Protein AF-A0A6V6XYS3-F1 (afdb_monomer)

Radius of gyration: 36.62 Å; Cα contacts (8 Å, |Δi|>4): 12; chains: 1; bounding box: 88×36×92 Å

Organism: NCBI:txid2582829

Sequence (109 aa):
MKKHKQVHRLPIQTARFMILFVGLVCVLITFRSYRMTAIRRKELQANREKIEQRAEEIKRTGEDIRRSDDLEFAEEVAREDLGMVKPREVLYIDKSKDREGDRNKEDVK

Mean predicted aligned error: 15.34 Å

Secondary structure (DSSP, 8-state):
-----------HHHHHHHHHHHHHHHHHHHHHHHHHHHHHHHHHHHHHHHHHHHHHHHHHHHHHHHHTTSHHHHHHHHHHHH----TT------HHHHHHHHHHHHTT-

Foldseek 3Di:
DDDDDDDPPDPVVVVVVVVVVVVVVVVVVVVVVVVVVVVVVVVVVVVVVVVVVVVVVVVVVVVLVVCVPPPVSVVVCCCVVVVDDDVPDDDDDDPVVVVVVVVVVVVPD

Solvent-accessible surface area (backbone atoms only — not comparable to full-atom values): 6620 Å² total; per-residue (Å²): 134,85,82,82,78,84,74,83,76,72,58,69,68,60,54,52,52,50,54,52,50,52,50,51,52,54,50,53,52,49,52,54,50,50,54,50,50,54,51,52,51,52,52,50,50,56,50,48,53,52,50,51,53,49,52,50,51,51,50,52,53,52,50,51,60,68,37,57,85,35,69,68,49,50,51,49,50,38,33,72,78,67,67,52,73,59,96,93,60,81,89,85,75,70,70,75,62,57,60,61,64,53,59,69,60,65,79,76,116

Structure (mmCIF, N/CA/C/O backbone):
data_AF-A0A6V6XYS3-F1
#
_entry.id   AF-A0A6V6XYS3-F1
#
loop_
_atom_site.group_PDB
_atom_site.id
_atom_site.type_symbol
_atom_site.label_atom_id
_atom_site.label_alt_id
_atom_site.label_comp_id
_atom_site.label_asym_id
_atom_site.label_entity_id
_atom_site.label_seq_id
_atom_site.pdbx_PDB_ins_code
_atom_site.Cartn_x
_atom_site.Cartn_y
_atom_site.Cartn_z
_atom_site.occupancy
_atom_site.B_iso_or_equiv
_atom_site.auth_seq_id
_atom_site.auth_comp_id
_atom_site.auth_asym_id
_atom_site.auth_atom_id
_atom_site.pdbx_PDB_model_num
ATOM 1 N N . MET A 1 1 ? 53.260 -27.264 -58.023 1.00 45.88 1 MET A N 1
ATOM 2 C CA . MET A 1 1 ? 52.244 -26.339 -58.582 1.00 45.88 1 MET A CA 1
ATOM 3 C C . MET A 1 1 ? 51.417 -25.775 -57.427 1.00 45.88 1 MET A C 1
ATOM 5 O O . MET A 1 1 ? 50.983 -26.543 -56.577 1.00 45.88 1 MET A O 1
ATOM 9 N N . LYS A 1 2 ? 51.344 -24.442 -57.296 1.00 40.91 2 LYS A N 1
ATOM 10 C CA . LYS A 1 2 ? 50.912 -23.721 -56.081 1.00 40.91 2 LYS A CA 1
ATOM 11 C C . LYS A 1 2 ? 49.388 -23.793 -55.888 1.00 40.91 2 LYS A C 1
ATOM 13 O O . LYS A 1 2 ? 48.639 -23.423 -56.785 1.00 40.91 2 LYS A O 1
ATOM 18 N N . LYS A 1 3 ? 48.937 -24.235 -54.709 1.00 51.25 3 LYS A N 1
ATOM 19 C CA . LYS A 1 3 ? 47.520 -24.236 -54.312 1.00 51.25 3 LYS A CA 1
ATOM 20 C C . LYS A 1 3 ? 47.096 -22.801 -53.975 1.00 51.25 3 LYS A C 1
ATOM 22 O O . LYS A 1 3 ? 47.543 -22.250 -52.971 1.00 51.25 3 LYS A O 1
ATOM 27 N N . HIS A 1 4 ? 46.260 -22.190 -54.811 1.00 46.22 4 HIS A N 1
ATOM 28 C CA . HIS A 1 4 ? 45.674 -20.879 -54.527 1.00 46.22 4 HIS A CA 1
ATOM 29 C C . HIS A 1 4 ? 44.659 -21.007 -53.384 1.00 46.22 4 HIS A C 1
ATOM 31 O O . HIS A 1 4 ? 43.588 -21.588 -53.540 1.00 46.22 4 HIS A O 1
ATOM 37 N N . LYS A 1 5 ? 45.018 -20.475 -52.214 1.00 55.00 5 LYS A N 1
ATOM 38 C CA . LYS A 1 5 ? 44.137 -20.364 -51.050 1.00 55.00 5 LYS A CA 1
ATOM 39 C C . LYS A 1 5 ? 43.135 -19.243 -51.340 1.00 55.00 5 LYS A C 1
ATOM 41 O O . LYS A 1 5 ? 43.510 -18.0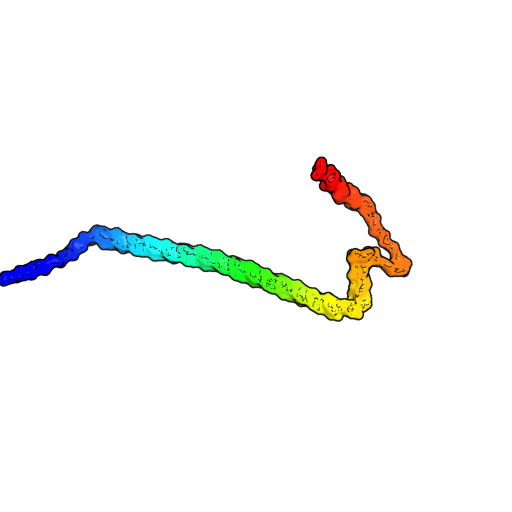72 -51.358 1.00 55.00 5 LYS A O 1
ATOM 46 N N . GLN A 1 6 ? 41.888 -19.598 -51.641 1.00 55.69 6 GLN A N 1
ATOM 47 C CA . GLN A 1 6 ? 40.827 -18.619 -51.868 1.00 55.69 6 GLN A CA 1
ATOM 48 C C . GLN A 1 6 ? 40.494 -17.932 -50.541 1.00 55.69 6 GLN A C 1
ATOM 50 O O . GLN A 1 6 ? 39.889 -18.521 -49.649 1.00 55.69 6 GLN A O 1
ATOM 55 N N . VAL A 1 7 ? 40.937 -16.688 -50.389 1.00 58.81 7 VAL A N 1
ATOM 56 C CA . VAL A 1 7 ? 40.513 -15.830 -49.283 1.00 58.81 7 VAL A CA 1
ATOM 57 C C . VAL A 1 7 ? 39.147 -15.282 -49.679 1.00 58.81 7 VAL A C 1
ATOM 59 O O . VAL A 1 7 ? 39.064 -14.443 -50.576 1.00 58.81 7 VAL A O 1
ATOM 62 N N . HIS A 1 8 ? 38.075 -15.789 -49.064 1.00 56.50 8 HIS A N 1
ATOM 63 C CA . HIS A 1 8 ? 36.729 -15.244 -49.242 1.00 56.50 8 HIS A CA 1
ATOM 64 C C . HIS A 1 8 ? 36.750 -13.767 -48.824 1.00 56.50 8 HIS A C 1
ATOM 66 O O . HIS A 1 8 ? 36.773 -13.439 -47.638 1.00 56.50 8 HIS A O 1
ATOM 72 N N . ARG A 1 9 ? 36.788 -12.858 -49.803 1.00 57.38 9 ARG A N 1
ATOM 73 C CA . ARG A 1 9 ? 36.612 -11.427 -49.562 1.00 57.38 9 ARG A CA 1
ATOM 74 C C . ARG A 1 9 ? 35.135 -11.221 -49.261 1.00 57.38 9 ARG A C 1
ATOM 76 O O . ARG A 1 9 ? 34.318 -11.204 -50.175 1.00 57.38 9 ARG A O 1
ATOM 83 N N . LEU A 1 10 ? 34.787 -11.148 -47.978 1.00 59.72 10 LEU A N 1
ATOM 84 C CA . LEU A 1 10 ? 33.437 -10.782 -47.561 1.00 59.72 10 LEU A CA 1
ATOM 85 C C . LEU A 1 10 ? 33.104 -9.423 -48.198 1.00 59.72 10 LEU A C 1
ATOM 87 O O . LEU A 1 10 ? 33.881 -8.476 -48.027 1.00 59.72 10 LEU A O 1
ATOM 91 N N . PRO A 1 11 ? 32.011 -9.307 -48.971 1.00 65.12 11 PRO A N 1
ATOM 92 C CA . PRO A 1 11 ? 31.653 -8.036 -49.572 1.00 65.12 11 PRO A CA 1
ATOM 93 C C . PRO A 1 11 ? 31.362 -7.046 -48.442 1.00 65.12 11 PRO A C 1
ATOM 95 O O . PRO A 1 11 ? 30.519 -7.290 -47.586 1.00 65.12 11 PRO A O 1
ATOM 98 N N . ILE A 1 12 ? 32.061 -5.909 -48.431 1.00 64.75 12 ILE A N 1
ATOM 99 C CA . ILE A 1 12 ? 31.976 -4.871 -47.382 1.00 64.75 12 ILE A CA 1
ATOM 100 C C . ILE A 1 12 ? 30.517 -4.439 -47.111 1.00 64.75 12 ILE A C 1
ATOM 102 O O . ILE A 1 12 ? 30.175 -4.004 -46.012 1.00 64.75 12 ILE A O 1
ATOM 106 N N . GLN A 1 13 ? 29.632 -4.606 -48.097 1.00 66.69 13 GLN A N 1
ATOM 107 C CA . GLN A 1 13 ? 28.196 -4.372 -47.971 1.00 66.69 13 GLN A CA 1
ATOM 108 C C . GLN A 1 13 ? 27.508 -5.325 -46.977 1.00 66.69 13 GLN A C 1
ATOM 110 O O . GLN A 1 13 ? 26.742 -4.850 -46.143 1.00 66.69 13 GLN A O 1
ATOM 115 N N . THR A 1 14 ? 27.806 -6.631 -46.979 1.00 74.56 14 THR A N 1
ATOM 116 C CA . THR A 1 14 ? 27.207 -7.570 -46.009 1.00 74.56 14 THR A CA 1
ATOM 117 C C . THR A 1 14 ? 27.750 -7.347 -44.601 1.00 74.56 14 THR A C 1
ATOM 119 O O . THR A 1 14 ? 27.000 -7.473 -43.637 1.00 74.56 14 THR A O 1
ATOM 122 N N . ALA A 1 15 ? 29.007 -6.910 -44.467 1.00 78.00 15 ALA A N 1
ATOM 123 C CA . ALA A 1 15 ? 29.585 -6.523 -43.180 1.00 78.00 15 ALA A CA 1
ATOM 124 C C . ALA A 1 15 ? 28.870 -5.309 -42.551 1.00 78.00 15 ALA A C 1
ATOM 126 O O . ALA A 1 15 ? 28.628 -5.299 -41.346 1.00 78.00 15 ALA A O 1
ATOM 127 N N . ARG A 1 16 ? 28.459 -4.313 -43.354 1.00 81.88 16 ARG A N 1
ATOM 128 C CA . ARG A 1 16 ? 27.674 -3.156 -42.875 1.00 81.88 16 ARG A CA 1
ATOM 129 C C . ARG A 1 16 ? 26.297 -3.557 -42.345 1.00 81.88 16 ARG A C 1
ATOM 131 O O . ARG A 1 16 ? 25.909 -3.101 -41.272 1.00 81.88 16 ARG A O 1
ATOM 138 N N . PHE A 1 17 ? 25.586 -4.433 -43.055 1.00 86.38 17 PHE A N 1
ATOM 139 C CA . PHE A 1 17 ? 24.301 -4.956 -42.581 1.00 86.38 17 PHE A CA 1
ATOM 140 C C . PHE A 1 17 ? 24.451 -5.808 -41.319 1.00 86.38 17 PHE A C 1
ATOM 142 O O . PHE A 1 17 ? 23.615 -5.716 -40.427 1.00 86.38 17 PHE A O 1
ATOM 149 N N . MET A 1 18 ? 25.538 -6.575 -41.201 1.00 87.12 18 MET A N 1
ATOM 150 C CA . MET A 1 18 ? 25.824 -7.373 -40.006 1.00 87.12 18 MET A CA 1
ATOM 151 C C . MET A 1 18 ? 26.046 -6.478 -38.774 1.00 87.12 18 MET A C 1
ATOM 153 O O . MET A 1 18 ? 25.451 -6.715 -37.727 1.00 87.12 18 MET A O 1
ATOM 157 N N . ILE A 1 19 ? 26.803 -5.383 -38.914 1.00 87.31 19 ILE A N 1
ATOM 158 C CA . ILE A 1 19 ? 27.014 -4.406 -37.829 1.00 87.31 19 ILE A CA 1
ATOM 159 C C . ILE A 1 19 ? 25.697 -3.728 -37.422 1.00 87.31 19 ILE A C 1
ATOM 161 O O . ILE A 1 19 ? 25.410 -3.614 -36.230 1.00 87.31 19 ILE A O 1
ATOM 165 N N . LEU A 1 20 ? 24.870 -3.317 -38.390 1.00 88.31 20 LEU A N 1
ATOM 166 C CA . LEU A 1 20 ? 23.551 -2.734 -38.110 1.00 88.31 20 LEU A CA 1
ATOM 167 C C . LEU A 1 20 ? 22.618 -3.728 -37.412 1.00 88.31 20 LEU A C 1
ATOM 169 O O . LEU A 1 20 ? 21.917 -3.356 -36.473 1.00 88.31 20 LEU A O 1
ATOM 173 N N . PHE A 1 21 ? 22.637 -4.994 -37.829 1.00 90.62 21 PHE A N 1
ATOM 174 C CA . PHE A 1 21 ? 21.840 -6.050 -37.215 1.00 90.62 21 PHE A CA 1
ATOM 175 C C . PHE A 1 21 ? 22.268 -6.316 -35.767 1.00 90.62 21 PHE A C 1
ATOM 177 O O . PHE A 1 21 ? 21.422 -6.383 -34.879 1.00 90.62 21 PHE A O 1
ATOM 184 N N . VAL A 1 22 ? 23.574 -6.382 -35.496 1.00 91.94 22 VAL A N 1
ATOM 185 C CA . VAL A 1 22 ? 24.100 -6.526 -34.128 1.00 91.94 22 VAL A CA 1
ATOM 186 C C . VAL A 1 22 ? 23.714 -5.323 -33.263 1.00 91.94 22 VAL A C 1
ATOM 188 O O . VAL A 1 22 ? 23.260 -5.504 -32.135 1.00 91.94 22 VAL A O 1
ATOM 191 N N . GLY A 1 23 ? 23.815 -4.102 -33.798 1.00 91.00 23 GLY A N 1
ATOM 192 C CA . GLY A 1 23 ? 23.360 -2.891 -33.110 1.00 91.00 23 GLY A CA 1
ATOM 193 C C . GLY A 1 23 ? 21.869 -2.938 -32.762 1.00 91.00 23 GLY A C 1
ATOM 194 O O . GLY A 1 23 ? 21.496 -2.683 -31.617 1.00 91.00 23 GLY A O 1
ATOM 195 N N . LEU A 1 24 ? 21.023 -3.344 -33.713 1.00 91.12 24 LEU A N 1
ATOM 196 C CA . LEU A 1 24 ? 19.582 -3.512 -33.507 1.00 91.12 24 LEU A CA 1
ATOM 197 C C . LEU A 1 24 ? 19.286 -4.530 -32.395 1.00 91.12 24 LEU A C 1
ATOM 199 O O . LEU A 1 24 ? 18.493 -4.255 -31.497 1.00 91.12 24 LEU A O 1
ATOM 203 N N . VAL A 1 25 ? 19.952 -5.687 -32.418 1.00 91.94 25 VAL A N 1
ATOM 204 C CA . VAL A 1 25 ? 19.785 -6.735 -31.400 1.00 91.94 25 VAL A CA 1
ATOM 205 C C . VAL A 1 25 ? 20.199 -6.226 -30.014 1.00 91.94 25 VAL A C 1
ATOM 207 O O . VAL A 1 25 ? 19.457 -6.416 -29.050 1.00 91.94 25 VAL A O 1
ATOM 210 N N . CYS A 1 26 ? 21.321 -5.511 -29.903 1.00 89.12 26 CYS A N 1
ATOM 211 C CA . CYS A 1 26 ? 21.758 -4.908 -28.640 1.00 89.12 26 CYS A CA 1
ATOM 212 C C . CYS A 1 26 ? 20.749 -3.884 -28.092 1.00 89.12 26 CYS A C 1
ATOM 214 O O . CYS A 1 26 ? 20.471 -3.874 -26.887 1.00 89.12 26 CYS A O 1
ATOM 216 N N . VAL A 1 27 ? 20.159 -3.055 -28.959 1.00 89.50 27 VAL A N 1
ATOM 217 C CA . VAL A 1 27 ? 19.119 -2.084 -28.573 1.00 89.50 27 VAL A CA 1
ATOM 218 C C . VAL A 1 27 ? 17.852 -2.793 -28.089 1.00 89.50 27 VAL A C 1
ATOM 220 O O . VAL A 1 27 ? 17.287 -2.425 -27.060 1.00 89.50 27 VAL A O 1
ATOM 223 N N . LEU A 1 28 ? 17.421 -3.857 -28.768 1.00 87.44 28 LEU A N 1
ATOM 224 C CA . LEU A 1 28 ? 16.248 -4.634 -28.356 1.00 87.44 28 LEU A CA 1
ATOM 225 C C . LEU A 1 28 ? 16.452 -5.321 -26.992 1.00 87.44 28 LEU A C 1
ATOM 227 O O . LEU A 1 28 ? 15.548 -5.302 -26.151 1.00 87.44 28 LEU A O 1
ATOM 231 N N . ILE A 1 29 ? 17.639 -5.881 -26.736 1.00 87.75 29 ILE A N 1
ATOM 232 C CA . ILE A 1 29 ? 17.975 -6.535 -25.458 1.00 87.75 29 ILE A CA 1
ATOM 233 C C . ILE A 1 29 ? 18.006 -5.521 -24.308 1.00 87.75 29 ILE A C 1
ATOM 235 O O . ILE A 1 29 ? 17.442 -5.774 -23.235 1.00 87.75 29 ILE A O 1
ATOM 239 N N . THR A 1 30 ? 18.634 -4.363 -24.521 1.00 83.00 30 THR A N 1
ATOM 240 C CA . THR A 1 30 ? 18.699 -3.301 -23.507 1.00 83.00 30 THR A CA 1
ATOM 241 C C . THR A 1 30 ? 17.320 -2.719 -23.225 1.00 83.00 30 THR A C 1
ATOM 243 O O . THR A 1 30 ? 16.945 -2.606 -22.059 1.00 83.00 30 THR A O 1
ATOM 246 N N . PHE A 1 31 ? 16.510 -2.460 -24.254 1.00 84.19 31 PHE A N 1
ATOM 247 C CA . PHE A 1 31 ? 15.142 -1.968 -24.087 1.00 84.19 31 PHE A CA 1
ATOM 248 C C . PHE A 1 31 ? 14.256 -2.944 -23.299 1.00 84.19 31 PHE A C 1
ATOM 250 O O . PHE A 1 31 ? 13.538 -2.543 -22.377 1.00 84.19 31 PHE A O 1
ATOM 257 N N . ARG A 1 32 ? 14.346 -4.246 -23.605 1.00 80.19 32 ARG A N 1
ATOM 258 C CA . ARG A 1 32 ? 13.610 -5.294 -22.883 1.00 80.19 32 ARG A CA 1
ATOM 259 C C . ARG A 1 32 ? 14.039 -5.374 -21.414 1.00 80.19 32 ARG A C 1
ATOM 261 O O . ARG A 1 32 ? 13.182 -5.441 -20.532 1.00 80.19 32 ARG A O 1
ATOM 268 N N . SER A 1 33 ? 15.341 -5.295 -21.145 1.00 78.50 33 SER A N 1
ATOM 269 C CA . SER A 1 33 ? 15.893 -5.286 -19.781 1.00 78.50 33 SER A CA 1
ATOM 270 C C . SER A 1 33 ? 15.469 -4.048 -18.984 1.00 78.50 33 SER A C 1
ATOM 272 O O . SER A 1 33 ? 15.141 -4.151 -17.800 1.00 78.50 33 SER A O 1
ATOM 274 N N . TYR A 1 34 ? 15.404 -2.883 -19.634 1.00 79.19 34 TYR A N 1
ATOM 275 C CA . TYR A 1 34 ? 14.986 -1.632 -19.000 1.00 79.19 34 TYR A CA 1
ATOM 276 C C . TY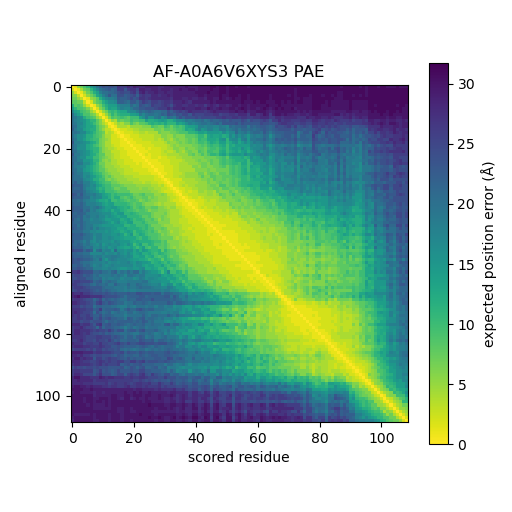R A 1 34 ? 13.517 -1.674 -18.571 1.00 79.19 34 TYR A C 1
ATOM 278 O O . TYR A 1 34 ? 13.197 -1.376 -17.418 1.00 79.19 34 TYR A O 1
ATOM 286 N N . ARG A 1 35 ? 12.621 -2.126 -19.464 1.00 76.12 35 ARG A N 1
ATOM 287 C CA . ARG A 1 35 ? 11.196 -2.304 -19.138 1.00 76.12 35 ARG A CA 1
ATOM 288 C C . ARG A 1 35 ? 10.991 -3.302 -18.001 1.00 76.12 35 ARG A C 1
ATOM 290 O O . ARG A 1 35 ? 10.228 -3.017 -17.082 1.00 76.12 35 ARG A O 1
ATOM 297 N N . MET A 1 36 ? 11.706 -4.427 -18.025 1.00 77.56 36 MET A N 1
ATOM 298 C CA . MET A 1 36 ? 11.617 -5.434 -16.964 1.00 77.56 36 MET A CA 1
ATOM 299 C C . MET A 1 36 ? 12.068 -4.876 -15.609 1.00 77.56 36 MET A C 1
ATOM 301 O O . MET A 1 36 ? 11.427 -5.115 -14.589 1.00 77.56 36 MET A O 1
ATOM 305 N N . THR A 1 37 ? 13.147 -4.091 -15.590 1.00 75.69 37 THR A N 1
ATOM 306 C CA . THR A 1 37 ? 13.665 -3.477 -14.360 1.00 75.69 37 THR A CA 1
ATOM 307 C C . THR A 1 37 ? 12.695 -2.439 -13.800 1.00 75.69 37 THR A C 1
ATOM 309 O O . THR A 1 37 ? 12.483 -2.391 -12.591 1.00 75.69 37 THR A O 1
ATOM 312 N N . ALA A 1 38 ? 12.065 -1.635 -14.660 1.00 80.12 38 ALA A N 1
ATOM 313 C CA . ALA A 1 38 ? 11.073 -0.651 -14.237 1.00 80.12 38 ALA A CA 1
ATOM 314 C C . ALA A 1 38 ? 9.831 -1.307 -13.611 1.00 80.12 38 ALA A C 1
ATOM 316 O O . ALA A 1 38 ? 9.365 -0.852 -12.568 1.00 80.12 38 ALA A O 1
ATOM 317 N N . ILE A 1 39 ? 9.333 -2.398 -14.205 1.00 80.50 39 ILE A N 1
ATOM 318 C CA . ILE A 1 39 ? 8.203 -3.165 -13.659 1.00 80.50 39 ILE A CA 1
ATOM 319 C C . ILE A 1 39 ? 8.583 -3.777 -12.308 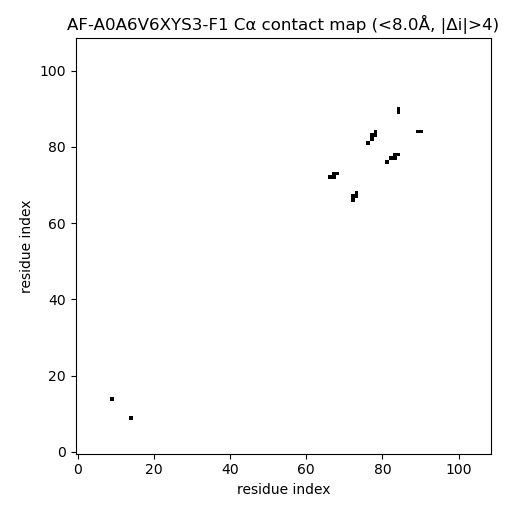1.00 80.50 39 ILE A C 1
ATOM 321 O O . ILE A 1 39 ? 7.887 -3.553 -11.323 1.00 80.50 39 ILE A O 1
ATOM 325 N N . ARG A 1 40 ? 9.746 -4.438 -12.227 1.00 77.44 40 ARG A N 1
ATOM 326 C CA . ARG A 1 40 ? 10.238 -5.025 -10.972 1.00 77.44 40 ARG A CA 1
ATOM 327 C C . ARG A 1 40 ? 10.409 -3.992 -9.864 1.00 77.44 40 ARG A C 1
ATOM 329 O O . ARG A 1 40 ? 10.124 -4.298 -8.716 1.00 77.44 40 ARG A O 1
ATOM 336 N N . ARG A 1 41 ? 10.857 -2.771 -10.175 1.00 79.56 41 ARG A N 1
ATOM 337 C CA . ARG A 1 41 ? 10.973 -1.693 -9.177 1.00 79.56 41 ARG A CA 1
ATOM 338 C C . ARG A 1 41 ? 9.613 -1.268 -8.630 1.00 79.56 41 ARG A C 1
ATOM 340 O O . ARG A 1 41 ? 9.498 -1.100 -7.421 1.00 79.56 41 ARG A O 1
ATOM 347 N N . LYS A 1 42 ? 8.600 -1.139 -9.494 1.00 82.81 42 LYS A N 1
ATOM 348 C CA . LYS A 1 42 ? 7.226 -0.824 -9.073 1.00 82.81 42 LYS A CA 1
ATOM 349 C C . LYS A 1 42 ? 6.632 -1.936 -8.214 1.00 82.81 42 LYS A C 1
ATOM 351 O O . LYS A 1 42 ? 6.067 -1.652 -7.168 1.00 82.81 42 LYS A O 1
ATOM 356 N N . GLU A 1 43 ? 6.810 -3.192 -8.617 1.00 84.00 43 GLU A N 1
ATOM 357 C CA . GLU A 1 43 ? 6.381 -4.345 -7.818 1.00 84.00 43 GLU A CA 1
ATOM 358 C C . GLU A 1 43 ? 7.090 -4.383 -6.463 1.00 84.00 43 GLU A C 1
ATOM 360 O O . GLU A 1 43 ? 6.451 -4.623 -5.446 1.00 84.00 43 GLU A O 1
ATOM 365 N N . LEU A 1 44 ? 8.394 -4.097 -6.425 1.00 86.38 44 LEU A N 1
ATOM 366 C CA . LEU A 1 44 ? 9.163 -4.088 -5.184 1.00 86.38 44 LEU A CA 1
ATOM 367 C C . LEU A 1 44 ? 8.712 -2.971 -4.235 1.00 86.38 44 LEU A C 1
ATOM 369 O O . LEU A 1 44 ? 8.647 -3.200 -3.031 1.00 86.38 44 LEU A O 1
ATOM 373 N N . GLN A 1 45 ? 8.393 -1.786 -4.762 1.00 87.25 45 GLN A N 1
ATOM 374 C CA . GLN A 1 45 ? 7.829 -0.682 -3.978 1.00 87.25 45 GLN A CA 1
ATOM 375 C C . GLN A 1 45 ? 6.443 -1.034 -3.441 1.00 87.25 45 GLN A C 1
ATOM 377 O O . GLN A 1 45 ? 6.245 -0.991 -2.233 1.00 87.25 45 GLN A O 1
ATOM 382 N N . ALA A 1 46 ? 5.535 -1.500 -4.301 1.00 88.94 46 ALA A N 1
ATOM 383 C CA . ALA A 1 46 ? 4.198 -1.913 -3.879 1.00 88.94 46 ALA A CA 1
ATOM 384 C C . ALA A 1 46 ? 4.242 -3.047 -2.842 1.00 88.94 46 ALA A C 1
ATOM 386 O O . ALA A 1 46 ? 3.423 -3.102 -1.929 1.00 88.94 46 ALA A O 1
ATOM 387 N N . ASN A 1 47 ? 5.199 -3.972 -2.960 1.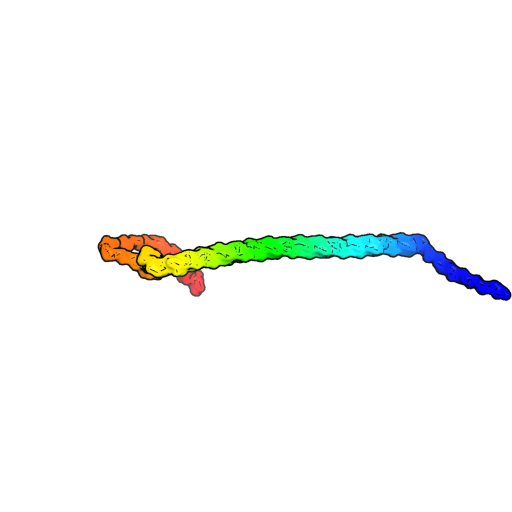00 87.94 47 ASN A N 1
ATOM 388 C CA . ASN A 1 47 ? 5.355 -5.044 -1.984 1.00 87.94 47 ASN A CA 1
ATOM 389 C C . ASN A 1 47 ? 5.930 -4.530 -0.656 1.00 87.94 47 ASN A C 1
ATOM 391 O O . ASN A 1 47 ? 5.517 -4.996 0.398 1.00 87.94 47 ASN A O 1
ATOM 395 N N . ARG A 1 48 ? 6.839 -3.546 -0.686 1.00 88.12 48 ARG A N 1
ATOM 396 C CA . ARG A 1 48 ? 7.327 -2.878 0.531 1.00 88.12 48 ARG A CA 1
ATOM 397 C C . ARG A 1 48 ? 6.210 -2.140 1.259 1.00 88.12 48 ARG A C 1
ATOM 399 O O . ARG A 1 48 ? 6.071 -2.348 2.455 1.00 88.12 48 ARG A O 1
ATOM 406 N N . GLU A 1 49 ? 5.395 -1.372 0.542 1.00 91.81 49 GLU A N 1
ATOM 407 C CA . GLU A 1 49 ? 4.233 -0.681 1.116 1.00 91.81 49 GLU A CA 1
ATOM 408 C C . GLU A 1 49 ? 3.262 -1.676 1.765 1.00 91.81 49 GLU A C 1
ATOM 410 O O . GLU A 1 49 ? 2.833 -1.483 2.896 1.00 91.81 49 GLU A O 1
ATOM 415 N N . LYS A 1 50 ? 2.982 -2.805 1.100 1.00 90.38 50 LYS A N 1
ATOM 416 C CA . LYS A 1 50 ? 2.151 -3.874 1.678 1.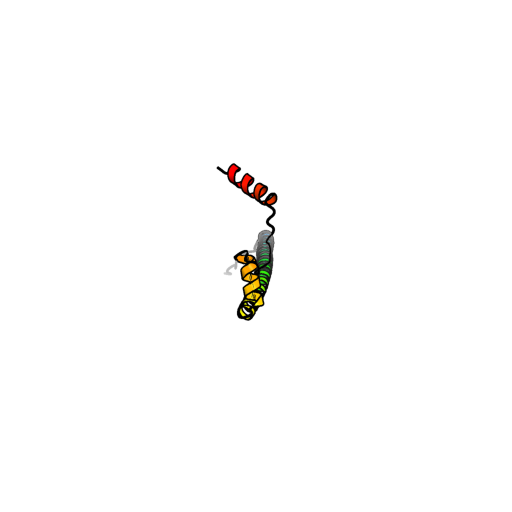00 90.38 50 LYS A CA 1
ATOM 417 C C . LYS A 1 50 ? 2.761 -4.496 2.932 1.00 90.38 50 LYS A C 1
ATOM 419 O O . LYS A 1 50 ? 2.021 -4.868 3.838 1.00 90.38 50 LYS A O 1
ATOM 424 N N . ILE A 1 51 ? 4.081 -4.673 2.972 1.00 91.00 51 ILE A N 1
ATOM 425 C CA . ILE A 1 51 ? 4.775 -5.198 4.156 1.00 91.00 51 ILE A CA 1
ATOM 426 C C . ILE A 1 51 ? 4.678 -4.195 5.306 1.00 91.00 51 ILE A C 1
ATOM 428 O O . ILE A 1 51 ? 4.417 -4.606 6.429 1.00 91.00 51 ILE A O 1
ATOM 432 N N . GLU A 1 52 ? 4.853 -2.906 5.027 1.00 92.25 52 GLU A N 1
ATOM 433 C CA . GLU A 1 52 ? 4.754 -1.838 6.023 1.00 92.25 52 GLU A CA 1
ATOM 434 C C . GLU A 1 52 ? 3.337 -1.731 6.594 1.00 92.25 52 GLU A C 1
ATOM 436 O O . GLU A 1 52 ? 3.172 -1.805 7.808 1.00 92.25 52 GLU A O 1
ATOM 441 N N . GLN A 1 53 ? 2.314 -1.710 5.734 1.00 92.62 53 GLN A N 1
ATOM 442 C CA . GLN A 1 53 ? 0.908 -1.725 6.153 1.00 92.62 53 GLN A CA 1
ATOM 443 C C . GLN A 1 53 ? 0.578 -2.942 7.019 1.00 92.62 53 GLN A C 1
ATOM 445 O O . GLN A 1 53 ? -0.036 -2.813 8.074 1.00 92.62 53 GLN A O 1
ATOM 450 N N . ARG A 1 54 ? 1.024 -4.137 6.611 1.00 89.31 54 ARG A N 1
ATOM 451 C CA . ARG A 1 54 ? 0.817 -5.355 7.407 1.00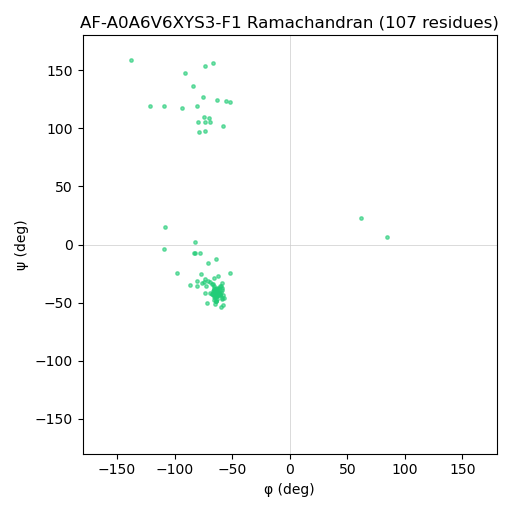 89.31 54 ARG A CA 1
ATOM 452 C C . ARG A 1 54 ? 1.571 -5.311 8.731 1.00 89.31 54 ARG A C 1
ATOM 454 O O . ARG A 1 54 ? 1.063 -5.812 9.725 1.00 89.31 54 ARG A O 1
ATOM 461 N N . ALA A 1 55 ? 2.778 -4.754 8.763 1.00 90.31 55 ALA A N 1
ATOM 462 C CA . ALA A 1 55 ? 3.544 -4.620 9.997 1.00 90.31 55 ALA A CA 1
ATOM 463 C C . ALA A 1 55 ? 2.857 -3.660 10.979 1.00 90.31 55 ALA A C 1
ATOM 465 O O . ALA A 1 55 ? 2.815 -3.939 12.177 1.00 90.31 55 ALA A O 1
ATOM 466 N N . GLU A 1 56 ? 2.285 -2.569 10.474 1.00 92.50 56 GLU A N 1
ATOM 467 C CA . GLU A 1 56 ? 1.487 -1.633 11.262 1.00 92.50 56 GLU A CA 1
ATOM 468 C C . GLU A 1 56 ? 0.206 -2.289 11.794 1.00 92.50 56 GLU A C 1
ATOM 470 O O . GLU A 1 56 ? -0.080 -2.199 12.987 1.00 92.50 56 GLU A O 1
ATOM 475 N N . GLU A 1 57 ? -0.509 -3.039 10.953 1.00 90.69 57 GLU A N 1
ATOM 476 C CA . GLU A 1 57 ? -1.704 -3.794 11.345 1.00 90.69 57 GLU A CA 1
ATOM 477 C C . GLU A 1 57 ? -1.394 -4.846 12.421 1.00 90.69 57 GLU A C 1
ATOM 479 O O . GLU A 1 57 ? -2.116 -4.956 13.413 1.00 90.69 57 GLU A O 1
ATOM 484 N N . ILE A 1 58 ? -0.276 -5.570 12.286 1.00 90.62 58 ILE A N 1
ATOM 485 C CA . ILE A 1 58 ? 0.206 -6.516 13.303 1.00 90.62 58 ILE A CA 1
ATOM 486 C C . ILE A 1 58 ? 0.512 -5.789 14.612 1.00 90.62 58 ILE A C 1
ATOM 488 O O . ILE A 1 58 ? 0.178 -6.295 15.683 1.00 90.62 58 ILE A O 1
ATOM 492 N N . LYS A 1 59 ? 1.150 -4.616 14.546 1.00 91.19 59 LYS A N 1
ATOM 493 C CA . LYS A 1 59 ? 1.482 -3.834 15.738 1.00 91.19 59 LYS A CA 1
ATOM 494 C C . LYS A 1 59 ? 0.216 -3.375 16.459 1.00 91.19 59 LYS 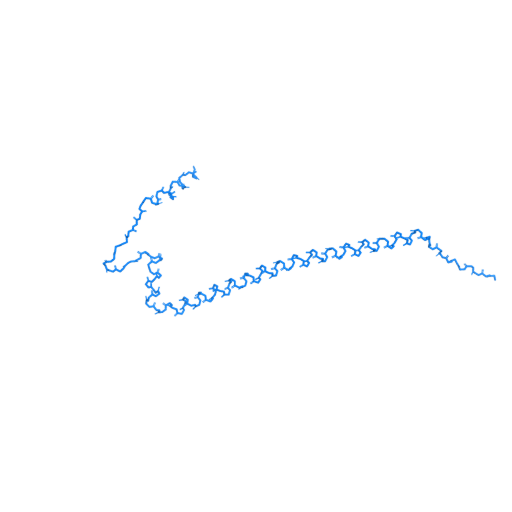A C 1
ATOM 496 O O . LYS A 1 59 ? 0.116 -3.606 17.659 1.00 91.19 59 LYS A O 1
ATOM 501 N N . ARG A 1 60 ? -0.746 -2.802 15.729 1.00 88.50 60 ARG A N 1
ATOM 502 C CA . ARG A 1 60 ? -2.045 -2.380 16.273 1.00 88.50 60 ARG A CA 1
ATOM 503 C C . ARG A 1 60 ? -2.782 -3.557 16.905 1.00 88.50 60 ARG A C 1
ATOM 505 O O . ARG A 1 60 ? -3.119 -3.502 18.077 1.00 88.50 60 ARG A O 1
ATOM 512 N N . THR A 1 61 ? -2.922 -4.657 16.169 1.00 86.38 61 THR A N 1
ATOM 513 C CA . THR A 1 61 ? -3.580 -5.871 16.675 1.00 86.38 61 THR A CA 1
ATOM 514 C C . THR A 1 61 ? -2.873 -6.406 17.926 1.00 86.38 61 THR A C 1
ATOM 516 O O . THR A 1 61 ? -3.514 -6.850 18.872 1.00 86.38 61 THR A O 1
ATOM 519 N N . GLY A 1 62 ? -1.538 -6.355 17.969 1.00 85.69 62 GLY A N 1
ATOM 520 C CA . GLY A 1 62 ? -0.764 -6.748 19.146 1.00 85.69 62 GLY A CA 1
ATOM 521 C C . GLY A 1 62 ? -0.953 -5.817 20.349 1.00 85.69 62 GLY A C 1
ATOM 522 O O . GLY A 1 62 ? -0.917 -6.286 21.484 1.00 85.69 62 GLY A O 1
ATOM 523 N N . GLU A 1 63 ? -1.147 -4.517 20.126 1.00 86.12 63 GLU A N 1
ATOM 524 C CA . GLU A 1 63 ? -1.506 -3.551 21.172 1.00 86.12 63 GLU A CA 1
ATOM 525 C C . GLU A 1 63 ? -2.930 -3.792 21.687 1.00 86.12 63 GLU A C 1
ATOM 527 O O . GLU A 1 63 ? -3.123 -3.829 22.901 1.00 86.12 63 GLU A O 1
ATOM 532 N N . ASP A 1 64 ? -3.880 -4.071 20.795 1.00 82.38 64 ASP A N 1
ATOM 533 C CA . ASP A 1 64 ? -5.261 -4.425 21.141 1.00 82.38 64 ASP A CA 1
ATOM 534 C C . ASP A 1 64 ? -5.310 -5.715 21.979 1.00 82.38 64 ASP A C 1
ATOM 536 O O . ASP A 1 64 ? -5.964 -5.758 23.016 1.00 82.38 64 ASP A O 1
ATOM 540 N N . ILE A 1 65 ? -4.528 -6.742 21.619 1.00 81.69 65 ILE A N 1
ATOM 541 C CA . ILE A 1 65 ? -4.387 -7.970 22.425 1.00 81.69 65 ILE A CA 1
ATOM 542 C C . ILE A 1 65 ? -3.766 -7.676 23.795 1.00 81.69 65 ILE A C 1
ATOM 544 O O . ILE A 1 65 ? -4.142 -8.279 24.788 1.00 81.69 65 ILE A O 1
ATOM 548 N N . ARG A 1 66 ? -2.802 -6.758 23.901 1.00 82.19 66 ARG A N 1
ATOM 549 C CA . ARG A 1 66 ? -2.231 -6.403 25.214 1.00 82.19 66 ARG A CA 1
ATOM 550 C C . ARG A 1 66 ? -3.220 -5.642 26.088 1.00 82.19 66 ARG A C 1
ATOM 552 O O . ARG A 1 66 ? -3.158 -5.765 27.306 1.00 82.19 66 ARG A O 1
ATOM 559 N N . ARG A 1 67 ? -4.095 -4.848 25.470 1.00 84.19 67 ARG A N 1
ATOM 560 C CA . ARG A 1 67 ? -5.187 -4.141 26.140 1.00 84.19 67 ARG A CA 1
ATOM 561 C C . ARG A 1 67 ? -6.414 -5.025 26.353 1.00 84.19 67 ARG A C 1
ATOM 563 O O . ARG A 1 67 ? -7.311 -4.596 27.060 1.00 84.19 67 ARG A O 1
ATOM 570 N N . SER A 1 68 ? -6.466 -6.247 25.817 1.00 76.06 68 SER A N 1
ATOM 571 C CA . SER A 1 68 ? -7.666 -7.089 25.915 1.00 76.06 68 SER A CA 1
ATOM 572 C C . SER A 1 68 ? -8.045 -7.460 27.347 1.00 76.06 68 SER A C 1
ATOM 574 O O . SER A 1 68 ? -9.217 -7.695 27.621 1.00 76.06 68 SER A O 1
ATOM 576 N N . ASP A 1 69 ? -7.064 -7.504 28.249 1.00 78.38 69 ASP A N 1
ATOM 577 C CA . ASP A 1 69 ? -7.280 -7.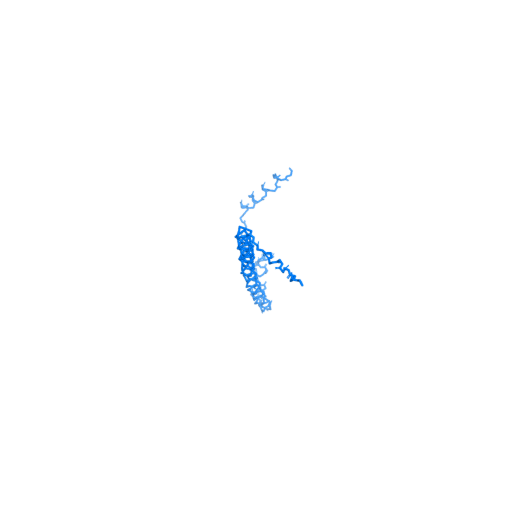771 29.675 1.00 78.38 69 ASP A CA 1
ATOM 578 C C . ASP A 1 69 ? -7.691 -6.509 30.462 1.00 78.38 69 ASP A C 1
ATOM 580 O O . ASP A 1 69 ? -8.027 -6.598 31.645 1.00 78.38 69 ASP A O 1
ATOM 584 N N . ASP A 1 70 ? -7.662 -5.333 29.829 1.00 87.62 70 ASP A N 1
ATOM 585 C CA . ASP A 1 70 ? -8.068 -4.066 30.428 1.00 87.62 70 ASP A CA 1
ATOM 586 C C . ASP A 1 70 ? -9.587 -3.855 30.322 1.00 87.62 70 ASP A C 1
ATOM 588 O O . ASP A 1 70 ? -10.217 -4.087 29.286 1.00 87.62 70 ASP A O 1
ATOM 592 N N . LEU A 1 71 ? -10.190 -3.381 31.414 1.00 84.19 71 LEU A N 1
ATOM 593 C CA . LEU A 1 71 ? -11.641 -3.219 31.525 1.00 84.19 71 LEU A CA 1
ATOM 594 C C . LEU A 1 71 ? -12.163 -2.130 30.575 1.00 84.19 71 LEU A C 1
ATOM 596 O O . LEU A 1 71 ? -13.265 -2.253 30.044 1.00 84.19 71 LEU A O 1
ATOM 600 N N . GLU A 1 72 ? -11.371 -1.078 30.354 1.00 85.38 72 GLU A N 1
ATOM 601 C CA . GLU A 1 72 ? -11.722 0.038 29.471 1.00 85.38 72 GLU A CA 1
ATOM 602 C C . GLU A 1 72 ? -11.815 -0.415 28.008 1.00 85.38 72 GLU A C 1
ATOM 604 O O . GLU A 1 72 ? -12.770 -0.066 27.317 1.00 85.38 72 GLU A O 1
ATOM 609 N N . PHE A 1 73 ? -10.891 -1.271 27.564 1.00 87.12 73 PHE A N 1
ATOM 610 C CA . PHE A 1 73 ? -10.917 -1.848 26.219 1.00 87.12 73 PHE A CA 1
ATOM 611 C C . PHE A 1 73 ? -12.101 -2.804 26.021 1.00 87.12 73 PHE A C 1
ATOM 613 O O . PHE A 1 73 ? -12.786 -2.744 25.002 1.00 87.12 73 PHE A O 1
ATOM 620 N N . ALA A 1 74 ? -12.397 -3.656 27.008 1.00 84.69 74 ALA A N 1
ATOM 621 C CA . ALA A 1 74 ? -13.569 -4.528 26.950 1.00 84.69 74 ALA A CA 1
ATOM 622 C C . ALA A 1 74 ? -14.884 -3.727 26.877 1.00 84.69 74 ALA A C 1
ATOM 624 O O . ALA A 1 74 ? -15.814 -4.116 26.169 1.00 84.69 74 ALA A O 1
ATOM 625 N N . GLU A 1 75 ? -14.959 -2.597 27.587 1.00 87.25 75 GLU A N 1
ATOM 626 C CA . GLU A 1 75 ? -16.090 -1.668 27.532 1.00 87.25 75 GLU A CA 1
ATOM 627 C C . GLU A 1 75 ? -16.200 -0.972 26.163 1.00 87.25 75 GLU A C 1
ATOM 629 O O . GLU A 1 75 ? -17.302 -0.847 25.629 1.00 87.25 75 GLU A O 1
ATOM 634 N N . GLU A 1 76 ? -15.077 -0.538 25.587 1.00 89.06 76 GLU A N 1
ATOM 635 C CA . GLU A 1 76 ? -14.984 0.081 24.258 1.00 89.06 76 GLU A CA 1
ATOM 636 C C . GLU A 1 76 ? -15.499 -0.869 23.164 1.00 89.06 76 GLU A C 1
ATOM 638 O O . GLU A 1 76 ? -16.467 -0.540 22.475 1.00 89.06 76 GLU A O 1
ATOM 643 N N . VAL A 1 77 ? -14.965 -2.094 23.103 1.00 87.44 77 VAL A N 1
ATOM 644 C CA . VAL A 1 77 ? -15.405 -3.136 22.155 1.00 87.44 77 VAL A CA 1
ATOM 645 C C . VAL A 1 77 ? -16.887 -3.476 22.347 1.00 87.44 77 VAL A C 1
ATOM 647 O O . VAL A 1 77 ? -17.637 -3.598 21.384 1.00 87.44 77 VAL A O 1
ATOM 650 N N . ALA A 1 78 ? -17.359 -3.571 23.593 1.00 88.25 78 ALA A N 1
ATOM 651 C CA . ALA A 1 78 ? -18.772 -3.793 23.897 1.00 88.25 78 ALA A CA 1
ATOM 652 C C . ALA A 1 78 ? -19.700 -2.684 23.367 1.00 88.25 78 ALA A C 1
ATOM 654 O O . ALA A 1 78 ? -20.833 -2.967 22.963 1.00 88.25 78 ALA A O 1
ATOM 655 N N . ARG A 1 79 ? -19.260 -1.422 23.383 1.00 89.81 79 ARG A N 1
ATOM 656 C CA . ARG A 1 79 ? -20.045 -0.317 22.817 1.00 89.81 79 ARG A CA 1
ATOM 657 C C . ARG A 1 79 ? -20.037 -0.334 21.295 1.00 89.81 79 ARG A C 1
ATOM 659 O O . ARG A 1 79 ? -21.088 -0.101 20.703 1.00 89.81 79 ARG A O 1
ATOM 666 N N . GLU A 1 80 ? -18.889 -0.604 20.680 1.00 86.81 80 GLU A N 1
ATOM 667 C CA . GLU A 1 80 ? -18.740 -0.601 19.221 1.00 86.81 80 GLU A CA 1
ATOM 668 C C . GLU A 1 80 ? -19.431 -1.802 18.562 1.00 86.81 80 GLU A C 1
ATOM 670 O O . GLU A 1 80 ? -20.249 -1.617 17.661 1.00 86.81 80 GLU A O 1
ATOM 675 N N . ASP A 1 81 ? -19.172 -3.018 19.050 1.00 88.62 81 ASP A N 1
ATOM 676 C CA . ASP A 1 81 ? -19.628 -4.251 18.396 1.00 88.62 81 ASP A CA 1
ATOM 677 C C . ASP A 1 81 ? -21.041 -4.666 18.820 1.00 88.62 81 ASP A C 1
ATOM 679 O O . ASP A 1 81 ? -21.804 -5.220 18.025 1.00 88.62 81 ASP A O 1
ATOM 683 N N . LEU A 1 82 ? -21.401 -4.426 20.086 1.00 87.31 82 LEU A N 1
ATOM 684 C CA . LEU A 1 82 ? -22.669 -4.882 20.669 1.00 87.31 82 LEU A CA 1
ATOM 685 C C . LEU A 1 82 ? -23.660 -3.739 20.925 1.00 87.31 82 LEU A C 1
ATOM 687 O O . LEU A 1 82 ? -24.787 -3.998 21.351 1.00 87.31 82 LEU A O 1
ATOM 691 N N . GLY A 1 83 ? -23.267 -2.482 20.687 1.00 86.56 83 GLY A N 1
ATOM 692 C CA . GLY A 1 83 ? -24.120 -1.315 20.929 1.00 86.56 83 GLY A CA 1
ATOM 693 C C . GLY A 1 83 ? -24.522 -1.147 22.397 1.00 86.56 83 GLY A C 1
ATOM 694 O O . GLY A 1 83 ? -25.568 -0.562 22.690 1.00 86.56 83 GLY A O 1
ATOM 695 N N . MET A 1 84 ? -23.742 -1.708 23.328 1.00 89.12 84 MET A N 1
ATOM 696 C CA . MET A 1 84 ? -24.046 -1.644 24.757 1.00 89.12 84 MET A CA 1
ATOM 697 C C . MET A 1 84 ? -23.773 -0.242 25.319 1.00 89.12 84 MET A C 1
ATOM 699 O O . MET A 1 84 ? -22.947 0.507 24.807 1.00 89.12 84 MET A O 1
ATOM 703 N N . VAL A 1 85 ? -24.473 0.125 26.395 1.00 90.12 85 VAL A N 1
ATOM 704 C CA . VAL A 1 85 ? -24.301 1.404 27.108 1.00 90.12 85 VAL A CA 1
ATOM 705 C C . VAL A 1 85 ? -24.340 1.173 28.616 1.00 90.12 85 VAL A C 1
ATOM 707 O O . VAL A 1 85 ? -24.876 0.161 29.079 1.00 90.12 85 VAL A O 1
ATOM 710 N N . LYS A 1 86 ? -23.779 2.091 29.413 1.00 88.44 86 LYS A N 1
ATOM 711 C CA . LYS A 1 86 ? -23.785 1.933 30.875 1.00 88.44 86 LYS A CA 1
ATOM 712 C C . LYS A 1 86 ? -25.201 2.015 31.439 1.00 88.44 86 LYS A C 1
ATOM 714 O O . LYS A 1 86 ? -26.071 2.678 30.867 1.00 88.44 86 LYS A O 1
ATOM 719 N N . PRO A 1 87 ? -25.438 1.423 32.624 1.00 87.56 87 PRO A N 1
ATOM 720 C CA . PRO A 1 87 ? -26.657 1.692 33.367 1.00 87.56 87 PRO A CA 1
ATOM 721 C C . PRO A 1 87 ? -26.835 3.209 33.524 1.00 87.56 87 PRO A C 1
ATOM 723 O O . PRO A 1 87 ? -25.966 3.865 34.096 1.00 87.56 87 PRO A O 1
ATOM 726 N N . ARG A 1 88 ? -27.977 3.740 33.058 1.00 89.38 88 ARG A N 1
ATOM 727 C CA . ARG A 1 88 ? -28.356 5.175 33.037 1.00 89.38 88 ARG A CA 1
ATOM 728 C C . ARG A 1 88 ? -27.847 6.003 31.844 1.00 89.38 88 ARG A C 1
ATOM 730 O O . ARG A 1 88 ? -28.096 7.205 31.824 1.00 89.38 88 ARG A O 1
ATOM 737 N N . GLU A 1 89 ? -27.214 5.396 30.844 1.00 87.69 89 GLU A N 1
ATOM 738 C CA . GLU A 1 89 ? -26.957 6.033 29.542 1.00 87.69 89 GLU A CA 1
ATOM 739 C C . GLU A 1 89 ? -28.111 5.750 28.560 1.00 87.69 89 GLU A C 1
ATOM 741 O O . GLU A 1 89 ? -28.753 4.701 28.623 1.00 87.69 89 GLU A O 1
ATOM 746 N N . VAL A 1 90 ? -28.398 6.695 27.655 1.00 84.94 90 VAL A N 1
ATOM 747 C CA . VAL A 1 90 ? -29.448 6.562 26.627 1.00 84.94 90 VAL A CA 1
ATOM 748 C C . VAL A 1 90 ? -28.813 6.701 25.246 1.00 84.94 90 VAL A C 1
ATOM 750 O O . VAL A 1 90 ? -28.252 7.748 24.927 1.00 84.94 90 VAL A O 1
ATOM 753 N N . LEU A 1 91 ? -28.915 5.653 24.424 1.00 85.06 91 LEU A N 1
ATOM 754 C CA . LEU A 1 91 ? -28.436 5.653 23.041 1.00 85.06 91 LEU A CA 1
ATOM 755 C C . LEU A 1 91 ? -29.463 6.338 22.126 1.00 85.06 91 LEU A C 1
ATOM 757 O O . LEU A 1 91 ? -30.598 5.875 22.003 1.00 85.06 91 LEU A O 1
ATOM 761 N N . TYR A 1 92 ? -29.069 7.427 21.463 1.00 86.00 92 TYR A N 1
ATOM 762 C CA . TYR A 1 92 ? -29.894 8.094 20.453 1.00 86.00 92 TYR A CA 1
ATOM 763 C C . TYR A 1 92 ? -29.557 7.564 19.059 1.00 86.00 92 TYR A C 1
ATOM 765 O O . TYR A 1 92 ? -28.441 7.744 18.578 1.00 86.00 92 TYR A O 1
ATOM 773 N N . ILE A 1 93 ? -30.538 6.943 18.400 1.00 83.25 93 ILE A N 1
ATOM 774 C CA . ILE A 1 93 ? -30.426 6.462 17.017 1.00 83.25 93 ILE A CA 1
ATOM 775 C C . ILE A 1 93 ? -31.291 7.355 16.126 1.00 83.25 93 ILE A C 1
ATOM 777 O O . ILE A 1 93 ? -32.509 7.449 16.313 1.00 83.25 93 ILE A O 1
ATOM 781 N N . ASP A 1 94 ? -30.667 8.023 15.159 1.00 86.44 94 ASP A N 1
ATOM 782 C CA . ASP A 1 94 ? -31.362 8.858 14.180 1.00 86.44 94 ASP A CA 1
ATOM 783 C C . ASP A 1 94 ? -31.991 7.996 13.074 1.00 86.44 94 ASP A C 1
ATOM 785 O O . ASP A 1 94 ? -31.355 7.648 12.080 1.00 86.44 94 ASP A O 1
ATOM 789 N N . LYS A 1 95 ? -33.286 7.699 13.232 1.00 80.94 95 LYS A N 1
ATOM 790 C CA . LYS A 1 95 ? -34.073 6.882 12.290 1.00 80.94 95 LYS A CA 1
ATOM 791 C C . LYS A 1 95 ? -34.239 7.506 10.899 1.00 80.94 95 LYS A C 1
ATOM 793 O O . LYS A 1 95 ? -34.740 6.838 9.994 1.00 80.94 95 LYS A O 1
ATOM 798 N N . SER A 1 96 ? -33.910 8.787 10.717 1.00 80.44 96 SER A N 1
ATOM 799 C CA . SER A 1 96 ? -34.027 9.440 9.408 1.00 80.44 96 SER A CA 1
ATOM 800 C C . SER A 1 96 ? -32.929 8.990 8.439 1.00 80.44 96 SER A C 1
ATOM 802 O O . SER A 1 96 ? -33.192 8.886 7.241 1.00 80.44 96 SER A O 1
ATOM 804 N N . LYS A 1 97 ? -31.751 8.622 8.961 1.00 69.38 97 LYS A N 1
ATOM 805 C CA . LYS A 1 97 ? -30.611 8.129 8.174 1.00 69.38 97 LYS A CA 1
ATOM 806 C C . LYS A 1 97 ? -30.780 6.6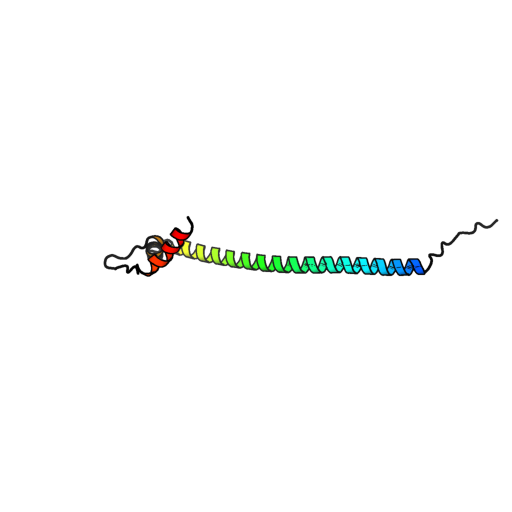84 7.705 1.00 69.38 97 LYS A C 1
ATOM 808 O O . LYS A 1 97 ? -30.381 6.355 6.591 1.00 69.38 97 LYS A O 1
ATOM 813 N N . ASP A 1 98 ? -31.452 5.844 8.489 1.00 64.62 98 ASP A N 1
ATOM 814 C CA . ASP A 1 98 ? -31.675 4.434 8.130 1.00 64.62 98 ASP A CA 1
ATOM 815 C C . ASP A 1 98 ? -32.575 4.273 6.889 1.00 64.62 98 ASP A C 1
ATOM 817 O O . ASP A 1 98 ? -32.410 3.340 6.102 1.00 64.62 98 ASP A O 1
ATOM 821 N N . ARG A 1 99 ? -33.485 5.228 6.638 1.00 61.00 99 ARG A N 1
ATOM 822 C CA . ARG A 1 99 ? -34.388 5.208 5.469 1.00 61.00 99 ARG A CA 1
ATOM 823 C C . ARG A 1 99 ? -33.697 5.473 4.126 1.00 61.00 99 ARG A C 1
ATOM 825 O O . ARG A 1 99 ? -34.297 5.226 3.078 1.00 61.00 99 ARG A O 1
ATOM 832 N N . GLU A 1 100 ? -32.477 6.003 4.110 1.00 61.06 100 GLU A N 1
ATOM 833 C CA . GLU A 1 100 ? -31.689 6.126 2.872 1.00 61.06 100 GLU A CA 1
ATOM 834 C C . GLU A 1 100 ? -30.992 4.816 2.496 1.00 61.06 100 GLU A C 1
ATOM 836 O O . GLU A 1 100 ? -30.876 4.518 1.308 1.00 61.06 100 GLU A O 1
ATOM 841 N N . GLY A 1 101 ? -30.607 3.998 3.481 1.00 57.78 101 GLY A N 1
ATOM 842 C CA . GLY A 1 101 ? -29.971 2.700 3.244 1.00 57.78 101 GLY A CA 1
ATOM 843 C C . GLY A 1 101 ? -30.933 1.610 2.762 1.00 57.78 101 GLY A C 1
ATOM 844 O O . GLY A 1 101 ? -30.530 0.751 1.979 1.00 57.78 101 GLY A O 1
ATOM 845 N N . ASP A 1 102 ? -32.197 1.654 3.193 1.00 57.25 102 ASP A N 1
ATOM 846 C CA . ASP A 1 102 ? -33.191 0.621 2.860 1.00 57.25 102 ASP A CA 1
ATOM 847 C C . ASP A 1 102 ? -33.804 0.802 1.460 1.00 57.25 102 ASP A C 1
ATOM 849 O O . ASP A 1 102 ? -33.974 -0.169 0.725 1.00 57.25 102 ASP A O 1
ATOM 853 N N . ARG A 1 103 ? -34.016 2.052 1.017 1.00 56.66 103 ARG A N 1
ATOM 854 C CA . ARG A 1 103 ? -34.503 2.348 -0.348 1.00 56.66 103 ARG A CA 1
ATOM 855 C C . ARG A 1 103 ? -33.579 1.796 -1.437 1.00 56.66 103 ARG A C 1
ATOM 857 O O . ARG A 1 103 ? -34.049 1.341 -2.467 1.00 56.66 103 ARG A O 1
ATOM 864 N N . ASN A 1 104 ? -32.272 1.756 -1.181 1.00 54.44 104 ASN A N 1
ATOM 865 C CA . ASN A 1 104 ? -31.284 1.272 -2.147 1.00 54.44 104 ASN A CA 1
ATOM 866 C C . ASN A 1 104 ? -31.216 -0.272 -2.245 1.00 54.44 104 ASN A C 1
ATOM 868 O O . ASN A 1 104 ? -30.497 -0.800 -3.090 1.00 54.44 104 ASN A O 1
ATOM 872 N N . LYS A 1 105 ? -31.926 -1.014 -1.377 1.00 53.16 105 LYS A N 1
ATOM 873 C CA . LYS A 1 105 ? -32.008 -2.489 -1.423 1.00 53.16 105 LYS A CA 1
ATOM 874 C C . LYS A 1 105 ? -33.268 -3.004 -2.117 1.00 53.16 105 LYS A C 1
ATOM 876 O O . LYS A 1 105 ? -33.247 -4.121 -2.627 1.00 53.16 105 LYS A O 1
ATOM 881 N N . GLU A 1 106 ? -34.341 -2.217 -2.144 1.00 53.19 106 GLU A N 1
ATOM 882 C CA . GLU A 1 106 ? -35.596 -2.595 -2.808 1.00 53.19 106 GLU A CA 1
ATOM 883 C C . GLU A 1 106 ? -35.516 -2.449 -4.338 1.00 53.19 106 GLU A C 1
ATOM 885 O O . GLU A 1 106 ? -36.162 -3.210 -5.053 1.00 53.19 106 GLU A O 1
ATOM 890 N N . ASP A 1 107 ? -34.639 -1.575 -4.841 1.00 52.19 107 ASP A N 1
ATOM 891 C CA . ASP A 1 107 ? -34.468 -1.306 -6.278 1.00 52.19 107 ASP A CA 1
ATOM 892 C C . ASP A 1 107 ? -33.571 -2.330 -7.022 1.00 52.19 107 ASP A C 1
ATOM 894 O O . ASP A 1 107 ? -33.317 -2.184 -8.218 1.00 52.19 107 ASP A O 1
ATOM 898 N N . VAL A 1 108 ? -33.072 -3.376 -6.342 1.00 51.56 108 VAL A N 1
ATOM 899 C CA . VAL A 1 108 ? -32.167 -4.404 -6.917 1.00 51.56 108 VAL A CA 1
ATOM 900 C C . VAL A 1 108 ? -32.859 -5.770 -7.101 1.00 51.56 108 VAL A C 1
ATOM 902 O O . VAL A 1 108 ? -32.189 -6.781 -7.318 1.00 51.56 108 VAL A O 1
ATOM 905 N N . LYS A 1 109 ? -34.195 -5.843 -7.035 1.00 39.25 109 LYS A N 1
ATOM 906 C CA . LYS A 1 109 ? -34.939 -7.101 -7.222 1.00 39.25 109 LYS A CA 1
ATOM 907 C C . LYS A 1 109 ? -35.768 -7.148 -8.501 1.00 39.25 109 LYS A C 1
ATOM 909 O O . LYS A 1 109 ? -36.488 -6.169 -8.779 1.00 39.25 109 LYS A O 1
#

pLDDT: mean 78.72, std 13.8, range [39.25, 92.62]

InterPro domains:
  IPR007060 Septum formation initiator FtsL/DivIC [PF04977] (20-93)